Protein AF-X1F7R0-F1 (afdb_monomer)

Solvent-accessible surface area (backbone atoms only — not comparable to full-atom values): 3846 Å² total; per-residue (Å²): 112,72,69,58,58,48,46,71,52,50,52,58,54,51,29,54,52,48,16,53,50,48,39,49,50,56,51,51,49,29,68,71,63,80,44,84,83,67,56,70,69,59,44,54,48,49,23,48,51,54,28,52,53,49,50,52,52,51,51,53,48,58,51,55,60,57,76,76,113

Organism: NCBI:txid412755

Radius of gyration: 15.93 Å; Cα contacts (8 Å, |Δi|>4): 29; chains: 1; bounding box: 38×18×43 Å

Sequence (69 aa):
MKNRILFWIFAPLKNISLGVIIFLIFHAFEKTSNNQIIGLDTKILLSILFPLLTLIIEYIFFISTRSRE

Foldseek 3Di:
DVVVVVCVVCLVVVLLVQLVVQLVVQVVVCVVVVHNPDDPVVSNCCSNVVSVVVSVVVVVVVVVVVVVD

Secondary structure (DSSP, 8-state):
-HHHHHHHHHHHHHHHHHHHHHHHHHHHHHHHHTS--S-HHHHHHHHHHHHHHHHHHHHHHHHHHHTT-

Structure (mmCIF, N/CA/C/O backbone):
data_AF-X1F7R0-F1
#
_entry.id   AF-X1F7R0-F1
#
loop_
_atom_site.group_PDB
_atom_site.id
_atom_site.type_symbol
_atom_site.label_atom_id
_atom_site.label_alt_id
_atom_site.label_comp_id
_atom_site.label_asym_id
_atom_site.label_entity_id
_atom_site.label_seq_id
_atom_site.pdbx_PDB_ins_code
_atom_site.Cartn_x
_atom_site.Cartn_y
_atom_site.Cartn_z
_atom_site.occupancy
_atom_site.B_iso_or_equiv
_atom_site.auth_seq_id
_atom_site.auth_comp_id
_atom_site.auth_asym_id
_atom_site.auth_atom_id
_atom_site.pdbx_PDB_model_num
ATOM 1 N N . MET A 1 1 ? 12.735 -6.283 -20.855 1.00 57.53 1 MET A N 1
ATOM 2 C CA . MET A 1 1 ? 11.285 -6.004 -21.058 1.00 57.53 1 MET A CA 1
ATOM 3 C C . MET A 1 1 ? 10.375 -6.800 -20.116 1.00 57.53 1 MET A C 1
ATOM 5 O O . MET A 1 1 ? 9.530 -6.171 -19.492 1.00 57.53 1 MET A O 1
ATOM 9 N N . LYS A 1 2 ? 10.568 -8.121 -19.942 1.00 61.94 2 LYS A N 1
ATOM 10 C CA . LYS A 1 2 ? 9.786 -8.979 -19.016 1.00 61.94 2 LYS A CA 1
ATOM 11 C C . LYS A 1 2 ? 9.642 -8.419 -17.587 1.00 61.94 2 LYS A C 1
ATOM 13 O O . LYS A 1 2 ? 8.524 -8.306 -17.098 1.00 61.94 2 LYS A O 1
ATOM 18 N N . ASN A 1 3 ? 10.738 -7.965 -16.971 1.00 76.25 3 ASN A N 1
ATOM 19 C CA . ASN A 1 3 ? 10.720 -7.436 -15.595 1.00 76.25 3 ASN A CA 1
ATOM 20 C C . ASN A 1 3 ? 9.877 -6.159 -15.446 1.00 76.25 3 ASN A C 1
ATOM 22 O O . ASN A 1 3 ? 9.336 -5.897 -14.379 1.00 76.25 3 ASN A O 1
ATOM 26 N N . ARG A 1 4 ? 9.719 -5.382 -16.526 1.00 81.69 4 ARG A N 1
ATOM 27 C CA . ARG A 1 4 ? 8.925 -4.148 -16.510 1.00 81.69 4 ARG A CA 1
ATOM 28 C C . ARG A 1 4 ? 7.430 -4.455 -16.455 1.00 81.69 4 ARG A C 1
ATOM 30 O O . ARG A 1 4 ? 6.712 -3.829 -15.691 1.00 81.69 4 ARG A O 1
ATOM 37 N N . ILE A 1 5 ? 6.980 -5.430 -17.245 1.00 87.38 5 ILE A N 1
ATOM 38 C CA . ILE A 1 5 ? 5.575 -5.859 -17.267 1.00 87.38 5 ILE A CA 1
ATOM 39 C C . ILE A 1 5 ? 5.199 -6.474 -15.914 1.00 87.38 5 ILE A C 1
ATOM 41 O O . ILE A 1 5 ? 4.166 -6.128 -15.355 1.00 87.38 5 ILE A O 1
ATOM 45 N N . LEU A 1 6 ? 6.075 -7.316 -15.352 1.00 88.69 6 LEU A N 1
ATOM 46 C CA . LEU A 1 6 ? 5.874 -7.904 -14.025 1.00 88.69 6 LEU A CA 1
ATOM 47 C C . LEU A 1 6 ? 5.762 -6.828 -12.937 1.00 88.69 6 LEU A C 1
ATOM 49 O O . LEU A 1 6 ? 4.827 -6.875 -12.145 1.00 88.69 6 LEU A O 1
ATOM 53 N N . PHE A 1 7 ? 6.650 -5.827 -12.935 1.00 88.62 7 PHE A N 1
ATOM 54 C CA . PHE A 1 7 ? 6.574 -4.714 -11.986 1.00 88.62 7 PHE A CA 1
ATOM 55 C C . PHE A 1 7 ? 5.218 -3.997 -12.047 1.00 88.62 7 PHE A C 1
ATOM 57 O O . PHE A 1 7 ? 4.550 -3.858 -11.02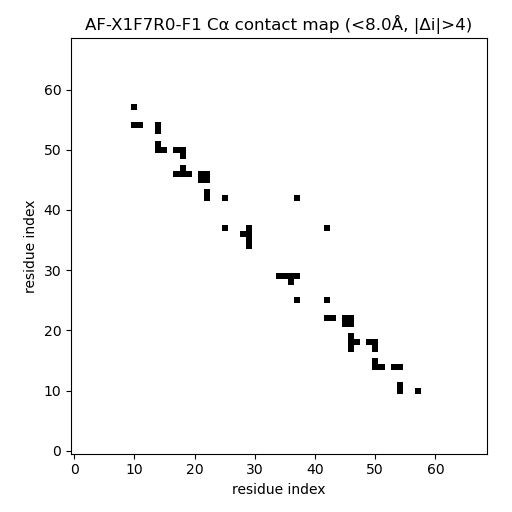7 1.00 88.62 7 PHE A O 1
ATOM 64 N N . TRP A 1 8 ? 4.768 -3.609 -13.243 1.00 88.44 8 TRP A N 1
ATOM 65 C CA . TRP A 1 8 ? 3.507 -2.879 -13.414 1.00 88.44 8 TRP A CA 1
ATOM 66 C C . TRP A 1 8 ? 2.254 -3.685 -13.058 1.00 88.44 8 TRP A C 1
ATOM 68 O O . TRP A 1 8 ? 1.214 -3.083 -12.822 1.00 88.44 8 TRP A O 1
ATOM 78 N N . ILE A 1 9 ? 2.333 -5.015 -12.997 1.00 91.69 9 ILE A N 1
ATOM 79 C CA . ILE A 1 9 ? 1.213 -5.873 -12.588 1.00 91.69 9 ILE A CA 1
ATOM 80 C C . ILE A 1 9 ? 1.262 -6.128 -11.078 1.00 91.69 9 ILE A C 1
ATOM 82 O O . ILE A 1 9 ? 0.281 -5.905 -10.371 1.00 91.69 9 ILE A O 1
ATOM 86 N N . PHE A 1 10 ? 2.411 -6.573 -10.564 1.00 93.31 10 PHE A N 1
ATOM 87 C CA . PHE A 1 10 ? 2.537 -6.998 -9.171 1.00 93.31 10 PHE A CA 1
ATOM 88 C C . PHE A 1 10 ? 2.632 -5.828 -8.189 1.00 93.31 10 PHE A C 1
ATOM 90 O O . PHE A 1 10 ? 2.097 -5.935 -7.088 1.00 93.31 10 PHE A O 1
ATOM 97 N N . ALA A 1 11 ? 3.255 -4.706 -8.563 1.00 90.62 11 ALA A N 1
ATOM 98 C CA . ALA A 1 11 ? 3.391 -3.554 -7.674 1.00 90.62 11 ALA A CA 1
ATOM 99 C C . ALA A 1 11 ? 2.032 -2.935 -7.279 1.00 90.62 11 ALA A C 1
ATOM 101 O O . ALA A 1 11 ? 1.779 -2.807 -6.077 1.00 90.62 11 ALA A O 1
ATOM 102 N N . PRO A 1 12 ? 1.113 -2.598 -8.208 1.00 91.94 12 PRO A N 1
ATOM 103 C CA . PRO A 1 12 ? -0.201 -2.088 -7.822 1.00 91.94 12 PRO A CA 1
ATOM 104 C C . PRO A 1 12 ? -1.060 -3.153 -7.134 1.00 91.94 12 PRO A C 1
ATOM 10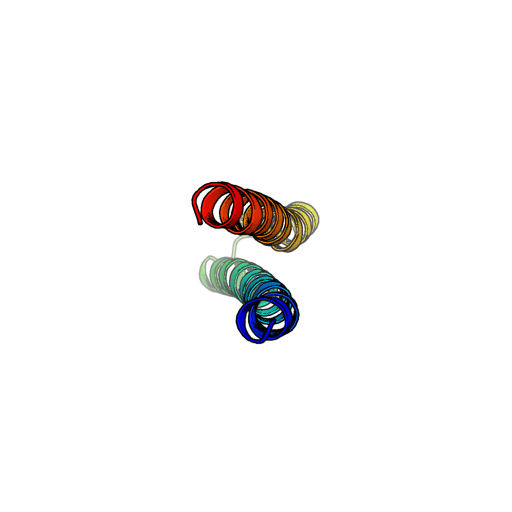6 O O . PRO A 1 12 ? -1.705 -2.839 -6.138 1.00 91.94 12 PRO A O 1
ATOM 109 N N . LEU A 1 13 ? -1.025 -4.414 -7.584 1.00 94.69 13 LEU A N 1
ATOM 110 C CA . LEU A 1 13 ? -1.794 -5.496 -6.957 1.00 94.69 13 LEU A CA 1
ATOM 111 C C . LEU A 1 13 ? -1.392 -5.707 -5.489 1.00 94.69 13 LEU A C 1
ATOM 113 O O . LEU A 1 13 ? -2.250 -5.802 -4.608 1.00 94.69 13 LEU A O 1
ATOM 117 N N . LYS A 1 14 ? -0.082 -5.719 -5.217 1.00 94.25 14 LYS A N 1
ATOM 118 C CA . LYS A 1 14 ? 0.471 -5.776 -3.862 1.00 94.25 14 LYS A CA 1
ATOM 119 C C . LYS A 1 14 ? 0.024 -4.572 -3.039 1.00 94.25 14 LYS A C 1
ATOM 121 O O . LYS A 1 14 ? 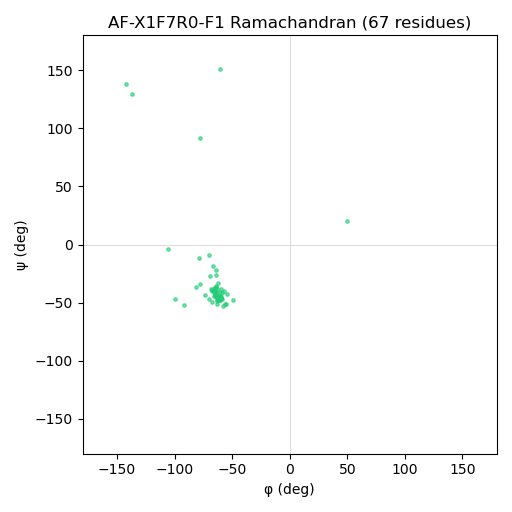-0.438 -4.760 -1.922 1.00 94.25 14 LYS A O 1
ATOM 126 N N . ASN A 1 15 ? 0.128 -3.354 -3.572 1.00 94.25 15 ASN A N 1
ATOM 127 C CA . ASN A 1 15 ? -0.214 -2.140 -2.824 1.00 94.25 15 ASN A CA 1
ATOM 128 C C . ASN A 1 15 ? -1.715 -2.028 -2.517 1.00 94.25 15 ASN A C 1
ATOM 130 O O . ASN A 1 15 ? -2.076 -1.690 -1.393 1.00 94.25 15 ASN A O 1
ATOM 134 N N . ILE A 1 16 ? -2.593 -2.397 -3.453 1.00 94.06 16 ILE A N 1
ATOM 135 C CA . ILE A 1 16 ? -4.040 -2.476 -3.196 1.00 94.06 16 ILE A CA 1
ATOM 136 C C . ILE A 1 16 ? -4.321 -3.490 -2.083 1.00 94.06 16 ILE A C 1
ATOM 138 O O . ILE A 1 16 ? -5.027 -3.177 -1.125 1.00 94.06 16 ILE A O 1
ATOM 142 N N . SER A 1 17 ? -3.717 -4.679 -2.170 1.00 96.00 17 SER A N 1
ATOM 143 C CA . SER A 1 17 ? -3.861 -5.715 -1.138 1.00 96.00 17 SER A CA 1
ATOM 144 C C . SER A 1 17 ? -3.390 -5.212 0.229 1.00 96.00 17 SER A C 1
ATOM 146 O O . SER A 1 17 ? -4.052 -5.434 1.239 1.00 96.00 17 SER A O 1
ATOM 148 N N . LEU A 1 18 ? -2.277 -4.479 0.259 1.00 95.12 18 LEU A N 1
ATOM 149 C CA . LEU A 1 18 ? -1.704 -3.904 1.472 1.00 95.12 18 LEU A CA 1
ATOM 150 C C . LEU A 1 18 ? -2.647 -2.861 2.095 1.00 95.12 18 LEU A C 1
ATOM 152 O O . LEU A 1 18 ? -2.880 -2.897 3.301 1.00 95.12 18 LEU A O 1
ATOM 156 N N . GLY A 1 19 ? -3.264 -1.998 1.284 1.00 94.69 19 GLY A N 1
ATOM 157 C CA . GLY A 1 19 ? -4.269 -1.043 1.760 1.00 94.69 19 GLY A CA 1
ATOM 158 C C . GLY A 1 19 ? -5.480 -1.723 2.397 1.00 94.69 19 GLY A C 1
ATOM 159 O O . GLY A 1 19 ? -5.888 -1.357 3.500 1.00 94.69 19 GLY A O 1
ATOM 160 N N . VAL A 1 20 ? -5.999 -2.777 1.757 1.00 95.38 20 VAL A N 1
ATOM 161 C CA . VAL A 1 20 ? -7.101 -3.587 2.304 1.00 95.38 20 VAL A CA 1
ATOM 162 C C . VAL A 1 20 ? -6.704 -4.231 3.634 1.00 95.38 20 VAL A C 1
ATOM 164 O O . VAL A 1 20 ? -7.465 -4.162 4.597 1.00 95.38 20 VAL A O 1
ATOM 167 N N . ILE A 1 21 ? -5.503 -4.811 3.723 1.00 95.62 21 ILE A N 1
ATOM 168 C CA . ILE A 1 21 ? -4.996 -5.426 4.958 1.00 95.62 21 ILE A CA 1
ATOM 169 C C . ILE A 1 21 ? -4.910 -4.393 6.086 1.00 95.62 21 ILE A C 1
ATOM 171 O O . ILE A 1 21 ? -5.389 -4.657 7.186 1.00 95.62 21 ILE A O 1
ATOM 175 N N . ILE A 1 22 ? -4.357 -3.206 5.821 1.00 93.12 22 ILE A N 1
ATOM 176 C CA . ILE A 1 22 ? -4.258 -2.128 6.815 1.00 93.12 22 ILE A CA 1
ATOM 177 C C . ILE A 1 22 ? -5.646 -1.727 7.322 1.00 93.12 22 ILE A C 1
ATOM 179 O O . ILE A 1 22 ? -5.861 -1.626 8.531 1.00 93.12 22 ILE A O 1
ATOM 183 N N . PHE A 1 23 ? -6.602 -1.538 6.411 1.00 93.25 23 PHE A N 1
ATOM 184 C CA . PHE A 1 23 ? -7.973 -1.203 6.782 1.00 93.25 23 PHE A CA 1
ATOM 185 C C . PHE A 1 23 ? -8.600 -2.284 7.676 1.00 93.25 23 PHE A C 1
ATOM 187 O O . PHE A 1 23 ? -9.188 -1.968 8.715 1.00 93.25 23 PHE A O 1
ATOM 194 N N . LEU A 1 24 ? -8.436 -3.558 7.306 1.00 93.38 24 LEU A N 1
ATOM 195 C CA . LEU A 1 24 ? -8.953 -4.697 8.064 1.00 93.38 24 LEU A CA 1
ATOM 196 C C . LEU A 1 24 ? -8.320 -4.810 9.451 1.00 93.38 24 LEU A C 1
ATOM 198 O O . LEU A 1 24 ? -9.042 -5.067 10.410 1.00 93.38 24 LEU A O 1
ATOM 202 N N . ILE A 1 25 ? -7.011 -4.576 9.579 1.00 92.56 25 ILE A N 1
ATOM 203 C CA . ILE A 1 25 ? -6.316 -4.577 10.873 1.00 92.56 25 ILE A CA 1
ATOM 204 C C . ILE A 1 25 ? -6.953 -3.543 11.797 1.00 92.56 25 ILE A C 1
ATOM 206 O O . ILE A 1 25 ? -7.391 -3.884 12.894 1.00 92.56 25 ILE A O 1
ATOM 210 N N . PHE A 1 26 ? -7.078 -2.294 11.349 1.00 90.56 26 PHE A N 1
ATOM 211 C CA . PHE A 1 26 ? -7.671 -1.248 12.179 1.00 90.56 26 PHE A CA 1
ATOM 212 C C . PHE A 1 26 ? -9.142 -1.513 12.506 1.00 90.56 26 PHE A C 1
ATOM 214 O O . PHE A 1 26 ? -9.594 -1.220 13.610 1.00 90.56 26 PHE A O 1
ATOM 221 N N . HIS A 1 27 ? -9.903 -2.073 11.566 1.00 89.69 27 HIS A N 1
ATOM 222 C CA . HIS A 1 27 ? -11.283 -2.482 11.814 1.00 89.69 27 HIS A CA 1
ATOM 223 C C . HIS A 1 27 ? -11.389 -3.615 12.847 1.00 89.69 27 HIS A C 1
ATOM 225 O O . HIS A 1 27 ? -12.224 -3.548 13.748 1.00 89.69 27 HIS A O 1
ATOM 231 N N . ALA A 1 28 ? -10.519 -4.622 12.774 1.00 90.69 28 ALA A N 1
ATOM 232 C CA . ALA A 1 28 ? -10.483 -5.718 13.737 1.00 90.69 28 ALA A CA 1
ATOM 233 C C . ALA A 1 28 ? -10.067 -5.244 15.142 1.00 90.69 28 ALA A C 1
ATOM 235 O O . ALA A 1 28 ? -10.655 -5.673 16.138 1.00 90.69 28 ALA A O 1
ATOM 236 N N . PHE A 1 29 ? -9.099 -4.327 15.228 1.00 88.06 29 PHE A N 1
ATOM 237 C CA . PHE A 1 29 ? -8.666 -3.719 16.489 1.00 88.06 29 PHE A CA 1
ATOM 238 C C . PHE A 1 29 ? -9.790 -2.946 17.182 1.00 88.06 29 PHE A C 1
ATOM 240 O O . PHE A 1 29 ? -10.017 -3.132 18.375 1.00 88.06 29 PHE A O 1
ATOM 247 N N . GLU A 1 30 ? -10.532 -2.129 16.433 1.00 88.06 30 GLU A N 1
ATOM 248 C CA . GLU A 1 30 ? -11.685 -1.384 16.951 1.00 88.06 30 GLU A CA 1
ATOM 249 C C . GLU A 1 30 ? -12.760 -2.325 17.511 1.00 88.06 30 GLU A C 1
ATOM 251 O O . GLU A 1 30 ? -13.229 -2.142 18.635 1.00 88.06 30 GLU A O 1
ATOM 256 N N . LYS A 1 31 ? -13.083 -3.395 16.772 1.00 85.50 31 LYS A N 1
ATOM 257 C CA . LYS A 1 31 ? -14.057 -4.403 17.209 1.00 85.50 31 LYS A CA 1
ATOM 258 C C . LYS A 1 31 ? -13.625 -5.131 18.487 1.00 85.50 31 LYS A C 1
ATOM 260 O O . LYS A 1 31 ? -14.472 -5.514 19.286 1.00 85.50 31 LYS A O 1
ATOM 265 N N . THR A 1 32 ? -12.321 -5.324 18.677 1.00 86.50 32 THR A N 1
ATOM 266 C CA . THR A 1 32 ? -11.767 -6.036 19.840 1.00 86.50 32 THR A CA 1
ATOM 267 C C . THR A 1 32 ? -11.673 -5.133 21.069 1.00 86.50 32 THR A C 1
ATOM 269 O O . THR A 1 32 ? -11.917 -5.583 22.183 1.00 86.50 32 THR A O 1
ATOM 272 N N . SER A 1 33 ? -11.350 -3.851 20.883 1.00 81.25 33 SER A N 1
ATOM 273 C CA . SER A 1 33 ? -11.176 -2.898 21.984 1.00 81.25 33 SER A CA 1
ATOM 274 C C . SER A 1 33 ? -12.495 -2.366 22.554 1.00 81.25 33 SER A C 1
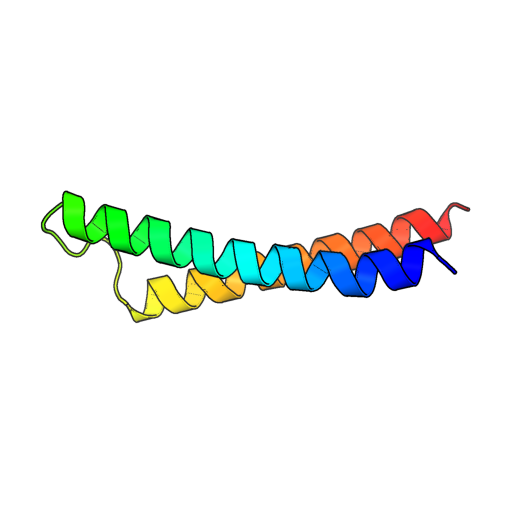ATOM 276 O O . SER A 1 33 ? -12.459 -1.682 23.576 1.00 81.25 33 SER A O 1
ATOM 278 N N . ASN A 1 34 ? -13.628 -2.613 21.881 1.00 76.62 34 ASN A N 1
ATOM 279 C CA . ASN A 1 34 ? -14.947 -2.031 22.175 1.00 76.62 34 ASN A CA 1
ATOM 280 C C . ASN A 1 34 ? -14.922 -0.494 22.335 1.00 76.62 34 ASN A C 1
ATOM 282 O O . ASN A 1 34 ? -15.800 0.099 22.954 1.00 76.62 34 ASN A O 1
ATOM 286 N N . ASN A 1 35 ? -13.879 0.132 21.786 1.00 77.62 35 ASN A N 1
ATOM 287 C CA . ASN A 1 35 ? -13.567 1.546 21.853 1.00 77.62 35 ASN A CA 1
ATOM 288 C C . ASN A 1 35 ? -12.998 1.953 20.497 1.00 77.62 35 ASN A C 1
ATOM 290 O O . ASN A 1 35 ? -12.186 1.241 19.898 1.00 77.62 35 ASN A O 1
ATOM 294 N N . GLN A 1 36 ? -13.414 3.119 20.022 1.00 75.50 36 GLN A N 1
ATOM 295 C CA . GLN A 1 36 ? -12.965 3.653 18.748 1.00 75.50 36 GLN A CA 1
ATOM 296 C C . GLN A 1 36 ? -11.561 4.254 18.907 1.00 75.50 36 GLN A C 1
ATOM 298 O O . GLN A 1 36 ? -11.408 5.408 19.290 1.00 75.50 36 GLN A O 1
ATOM 303 N N . ILE A 1 37 ? -10.525 3.441 18.662 1.00 75.12 37 ILE A N 1
ATOM 304 C CA . ILE A 1 37 ? -9.114 3.849 18.820 1.00 75.12 37 ILE A CA 1
ATOM 305 C C . ILE A 1 37 ? -8.721 4.894 17.761 1.00 75.12 37 ILE A C 1
ATOM 307 O O . ILE A 1 37 ? -7.963 5.818 18.040 1.00 75.12 37 ILE A O 1
ATOM 311 N N . ILE A 1 38 ? -9.216 4.735 16.529 1.00 85.00 38 ILE A N 1
ATOM 312 C CA . ILE A 1 38 ? -8.863 5.564 15.370 1.00 85.00 38 ILE A CA 1
ATOM 313 C C . ILE A 1 38 ? -10.145 5.886 14.598 1.00 85.00 38 ILE A C 1
ATOM 315 O O . ILE A 1 38 ? -10.904 4.977 14.258 1.00 85.00 38 ILE A O 1
ATOM 319 N N . GLY A 1 39 ? -10.369 7.170 14.301 1.00 87.88 39 GLY A N 1
ATOM 320 C CA . GLY A 1 39 ? -11.507 7.621 13.497 1.00 87.88 39 GLY A CA 1
ATOM 321 C C . GLY A 1 39 ? -11.503 7.030 12.082 1.00 87.88 39 GLY A C 1
ATOM 322 O O . GLY A 1 39 ? -10.444 6.731 11.520 1.00 87.88 39 GLY A O 1
ATOM 323 N N . LEU A 1 40 ? -12.692 6.870 11.494 1.00 87.62 40 LEU A N 1
ATOM 324 C CA . LEU A 1 40 ? -12.862 6.293 10.155 1.00 87.62 40 LEU A CA 1
ATOM 325 C C . LEU A 1 40 ? -12.027 7.035 9.098 1.00 87.62 40 LEU A C 1
ATOM 327 O O . LEU A 1 40 ? -11.355 6.392 8.294 1.00 87.62 40 LEU A O 1
ATOM 331 N N . ASP A 1 41 ? -12.008 8.366 9.156 1.00 90.69 41 ASP A N 1
ATOM 332 C CA . ASP A 1 41 ? -11.261 9.212 8.220 1.00 90.69 41 ASP A CA 1
ATOM 333 C C . ASP A 1 41 ? -9.761 8.909 8.267 1.00 90.69 41 ASP A C 1
ATOM 335 O O . ASP A 1 41 ? -9.128 8.688 7.235 1.00 90.69 41 ASP A O 1
ATOM 339 N N . THR A 1 42 ? -9.197 8.797 9.473 1.00 91.81 42 THR A N 1
ATOM 340 C CA . THR A 1 42 ? -7.784 8.453 9.681 1.00 91.81 42 THR A CA 1
ATOM 341 C C . THR A 1 42 ? -7.476 7.036 9.207 1.00 91.81 42 THR A C 1
ATOM 343 O O . THR A 1 42 ? -6.416 6.797 8.631 1.00 91.81 42 THR A O 1
ATOM 346 N N . LYS A 1 43 ? -8.403 6.089 9.399 1.00 92.31 43 LYS A N 1
ATOM 347 C CA . LYS A 1 43 ? -8.264 4.707 8.921 1.00 92.31 43 LYS A CA 1
ATOM 348 C C . LYS A 1 43 ? -8.194 4.649 7.396 1.00 92.31 43 LYS A C 1
ATOM 350 O O . LYS A 1 43 ? -7.306 3.997 6.849 1.00 92.31 43 LYS A O 1
ATOM 355 N N . ILE A 1 44 ? -9.099 5.360 6.723 1.00 92.38 44 ILE A N 1
ATOM 356 C CA . ILE A 1 44 ? -9.125 5.466 5.262 1.00 92.38 44 ILE A CA 1
ATOM 357 C C . ILE A 1 44 ? -7.843 6.148 4.778 1.00 92.38 44 ILE A C 1
ATOM 359 O O . ILE A 1 44 ? -7.156 5.602 3.913 1.00 92.38 44 ILE A O 1
ATOM 363 N N . LEU A 1 45 ? -7.469 7.275 5.393 1.00 94.62 45 LEU A N 1
ATOM 364 C CA . LEU A 1 45 ? -6.257 8.014 5.052 1.00 94.62 45 LEU A CA 1
ATOM 365 C C . LEU A 1 45 ? -5.017 7.123 5.144 1.00 94.62 45 LEU A C 1
ATOM 367 O O . LEU A 1 45 ? -4.268 7.040 4.176 1.00 94.62 45 LEU A O 1
ATOM 371 N N . LEU A 1 46 ? -4.816 6.408 6.257 1.00 92.62 46 LEU A N 1
ATOM 372 C CA . LEU A 1 46 ? -3.673 5.503 6.416 1.00 92.62 46 LEU A CA 1
ATOM 373 C C . LEU A 1 46 ? -3.704 4.344 5.417 1.00 92.62 46 LEU A C 1
ATOM 375 O O . LEU A 1 46 ? -2.664 4.004 4.854 1.00 92.62 46 LEU A O 1
ATOM 379 N N . SER A 1 47 ? -4.880 3.756 5.177 1.00 93.56 47 SER A N 1
ATOM 380 C CA . SER A 1 47 ? -5.031 2.629 4.250 1.00 93.56 47 SER A CA 1
ATOM 381 C C . SER A 1 47 ? -4.7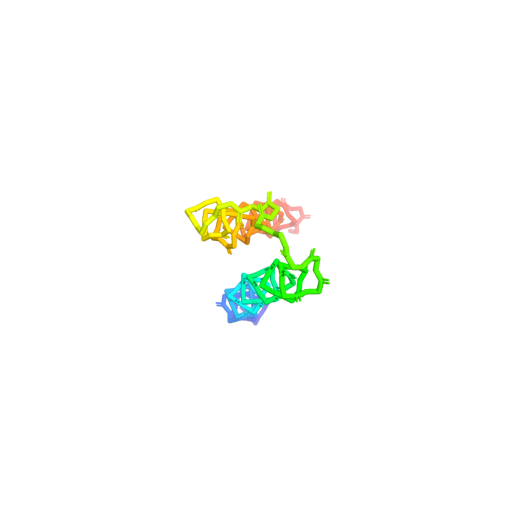03 2.988 2.799 1.00 93.56 47 SER A C 1
ATOM 383 O O . SER A 1 47 ? -4.360 2.103 2.023 1.00 93.56 47 SER A O 1
ATOM 385 N N . ILE A 1 48 ? -4.762 4.273 2.436 1.00 93.44 48 ILE A N 1
ATOM 386 C CA . ILE A 1 48 ? -4.431 4.769 1.094 1.00 93.44 48 ILE A CA 1
ATOM 387 C C . ILE A 1 48 ? -3.014 5.349 1.061 1.00 93.44 48 ILE A C 1
ATOM 389 O O . ILE A 1 48 ? -2.231 5.026 0.168 1.00 93.44 48 ILE A O 1
ATOM 393 N N . LEU A 1 49 ? -2.666 6.191 2.037 1.00 95.50 49 LEU A N 1
ATOM 394 C CA . LEU A 1 49 ? -1.405 6.929 2.062 1.00 95.50 49 LEU A CA 1
ATOM 395 C C . LEU A 1 49 ? -0.204 5.990 2.201 1.00 95.50 49 LEU A C 1
ATOM 397 O O . LEU A 1 49 ? 0.806 6.184 1.526 1.00 95.50 49 LEU A O 1
ATOM 401 N N . PHE A 1 50 ? -0.317 4.956 3.038 1.00 9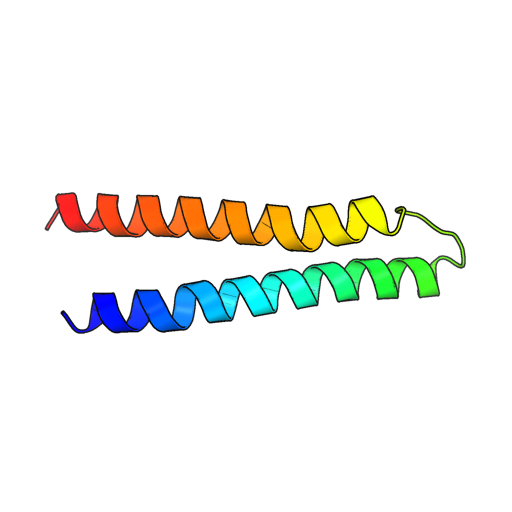3.00 50 PHE A N 1
ATOM 402 C CA . PHE A 1 50 ? 0.790 4.037 3.286 1.00 93.00 50 PHE A CA 1
ATOM 403 C C . PHE A 1 50 ? 1.144 3.180 2.054 1.00 93.00 50 PHE A C 1
ATOM 405 O O . PHE A 1 50 ? 2.317 3.172 1.658 1.00 93.00 50 PHE A O 1
ATOM 412 N N . PRO A 1 51 ? 0.188 2.514 1.373 1.00 94.19 51 PRO A N 1
ATOM 413 C CA . PRO A 1 51 ? 0.497 1.822 0.123 1.00 94.19 51 PRO A CA 1
ATOM 414 C C . PRO A 1 51 ? 0.943 2.767 -0.992 1.00 94.19 51 PRO A C 1
ATOM 416 O O . PRO A 1 51 ? 1.827 2.429 -1.771 1.00 94.19 51 PRO A O 1
ATOM 419 N N . LEU A 1 52 ? 0.386 3.976 -1.072 1.00 94.38 52 LEU A N 1
ATOM 420 C CA . LEU A 1 52 ? 0.779 4.925 -2.112 1.00 94.38 52 LEU A CA 1
ATOM 421 C C . LEU A 1 52 ? 2.241 5.368 -1.951 1.00 94.38 52 LEU A C 1
ATOM 423 O O . LEU A 1 52 ? 2.999 5.360 -2.920 1.00 94.38 52 LEU A O 1
ATOM 427 N N . LEU A 1 53 ? 2.667 5.672 -0.723 1.00 95.38 53 LEU A N 1
ATOM 428 C CA . LEU A 1 53 ? 4.058 6.015 -0.426 1.00 95.38 53 LEU A CA 1
ATOM 429 C C . LEU A 1 53 ? 5.001 4.827 -0.681 1.00 95.38 53 LEU A C 1
ATOM 431 O O . LEU A 1 53 ? 6.0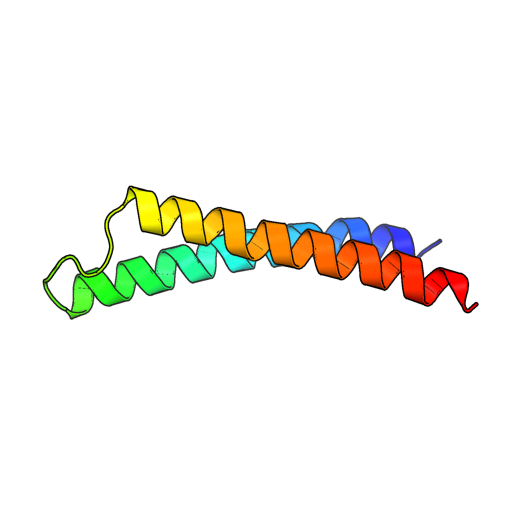80 5.001 -1.248 1.00 95.38 53 LEU A O 1
ATOM 435 N N . THR A 1 54 ? 4.559 3.612 -0.353 1.00 93.81 54 THR A N 1
ATOM 436 C CA . THR A 1 54 ? 5.293 2.373 -0.650 1.00 93.81 54 THR A CA 1
ATOM 437 C C . THR A 1 54 ? 5.484 2.178 -2.156 1.00 93.81 54 THR A C 1
ATOM 439 O O . THR A 1 54 ? 6.597 1.902 -2.600 1.00 93.81 54 THR A O 1
ATOM 442 N N . LEU A 1 55 ? 4.432 2.378 -2.955 1.00 93.69 55 LEU A N 1
ATOM 443 C CA . LEU A 1 55 ? 4.482 2.279 -4.414 1.00 93.69 55 LEU A CA 1
ATOM 444 C C . LEU A 1 55 ? 5.463 3.293 -5.024 1.00 93.69 55 LEU A C 1
ATOM 446 O O . LEU A 1 55 ? 6.217 2.944 -5.933 1.00 93.69 55 LEU A O 1
ATOM 450 N N . ILE A 1 56 ? 5.488 4.528 -4.511 1.00 94.12 56 ILE A N 1
ATOM 451 C CA . ILE A 1 56 ? 6.421 5.572 -4.963 1.00 94.12 56 ILE A CA 1
ATOM 452 C C . ILE A 1 56 ? 7.871 5.156 -4.693 1.00 94.12 56 ILE A C 1
ATOM 454 O O . ILE A 1 56 ? 8.706 5.233 -5.594 1.00 94.12 56 ILE A O 1
ATOM 458 N N . ILE A 1 57 ? 8.175 4.684 -3.480 1.00 94.12 57 ILE A N 1
ATOM 459 C CA . ILE A 1 57 ? 9.528 4.227 -3.126 1.00 94.12 57 ILE A CA 1
ATOM 460 C C . ILE A 1 57 ? 9.946 3.050 -4.011 1.00 94.12 57 ILE A C 1
ATOM 462 O O . ILE A 1 57 ? 11.061 3.029 -4.531 1.00 94.12 57 ILE A O 1
ATOM 466 N N . GLU A 1 58 ? 9.047 2.091 -4.224 1.00 91.56 58 GLU A N 1
ATOM 467 C CA . GLU A 1 58 ? 9.308 0.919 -5.057 1.00 91.56 58 GLU A CA 1
ATOM 468 C C . GLU A 1 58 ? 9.581 1.304 -6.517 1.00 91.56 58 GLU A C 1
ATOM 470 O O . GLU A 1 58 ? 10.474 0.747 -7.153 1.00 91.56 58 GLU A O 1
ATOM 475 N N . TYR A 1 59 ? 8.865 2.305 -7.032 1.00 91.62 59 TYR A N 1
ATOM 476 C CA . TYR A 1 59 ? 9.091 2.861 -8.362 1.00 91.62 59 TYR A CA 1
ATOM 477 C C . TYR A 1 59 ? 10.447 3.568 -8.481 1.00 91.62 59 TYR A C 1
ATOM 479 O O . TYR A 1 59 ? 11.177 3.341 -9.448 1.00 91.62 59 TYR A O 1
ATOM 487 N N . ILE A 1 60 ? 10.820 4.380 -7.486 1.00 93.12 60 ILE A N 1
ATOM 488 C CA . ILE A 1 60 ? 12.135 5.037 -7.439 1.00 93.12 60 ILE A CA 1
ATOM 489 C C . ILE A 1 60 ? 13.248 3.986 -7.411 1.00 93.12 60 ILE A C 1
ATOM 491 O O . ILE A 1 60 ? 14.221 4.101 -8.157 1.00 93.12 60 ILE A O 1
ATOM 495 N N . PHE A 1 61 ? 13.095 2.939 -6.598 1.00 89.88 61 PHE A N 1
ATOM 496 C CA . PHE A 1 61 ? 14.060 1.847 -6.525 1.00 89.88 61 PHE A CA 1
ATOM 497 C C . PHE A 1 61 ? 14.160 1.098 -7.858 1.00 89.88 61 PHE A C 1
ATOM 499 O O . PHE A 1 61 ? 15.259 0.904 -8.369 1.00 89.88 61 PHE A O 1
ATOM 506 N N . PHE A 1 62 ? 13.023 0.767 -8.474 1.00 88.50 62 PHE A N 1
ATOM 507 C CA . PHE A 1 62 ? 12.973 0.113 -9.781 1.00 88.50 62 PHE A CA 1
ATOM 508 C C . PHE A 1 62 ? 13.707 0.913 -10.870 1.00 88.50 62 PHE A C 1
ATOM 510 O O . PHE A 1 62 ? 14.421 0.335 -11.691 1.00 88.50 62 PHE A O 1
ATOM 517 N N . ILE A 1 63 ? 13.577 2.244 -10.867 1.00 89.50 63 ILE A N 1
ATOM 518 C CA . ILE A 1 63 ? 14.328 3.121 -11.777 1.00 89.50 63 ILE A CA 1
ATOM 519 C C . ILE A 1 63 ? 15.817 3.156 -11.420 1.00 89.50 63 ILE A C 1
ATOM 521 O O . ILE A 1 63 ? 16.658 3.031 -12.308 1.00 89.50 63 ILE A O 1
ATOM 525 N N . SER A 1 64 ? 16.147 3.326 -10.140 1.00 87.94 64 SER A N 1
ATOM 526 C CA . SER A 1 64 ? 17.526 3.464 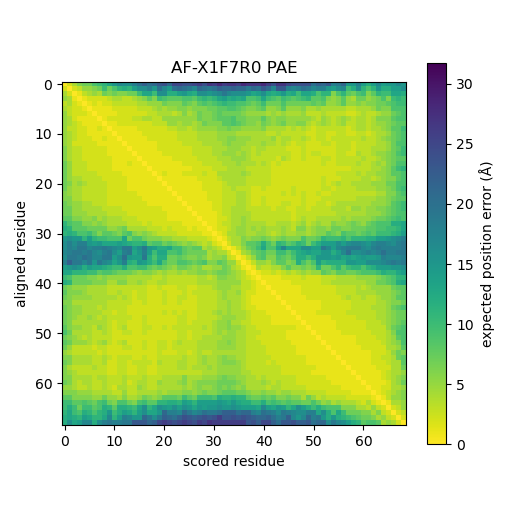-9.659 1.00 87.94 64 SER A CA 1
ATOM 527 C C . SER A 1 64 ? 18.365 2.216 -9.941 1.00 87.94 64 SER A C 1
ATOM 529 O O . SER A 1 64 ? 19.470 2.320 -10.473 1.00 87.94 64 SER A O 1
ATOM 531 N N . THR A 1 65 ? 17.821 1.024 -9.679 1.00 81.81 65 THR A N 1
ATOM 532 C CA . THR A 1 65 ? 18.473 -0.258 -9.987 1.00 81.81 65 THR A CA 1
ATOM 533 C C . THR A 1 65 ? 18.753 -0.401 -11.477 1.00 81.81 65 THR A C 1
ATOM 535 O O . THR A 1 65 ? 19.820 -0.869 -11.857 1.00 81.81 65 THR A O 1
ATOM 538 N N . ARG A 1 66 ? 17.840 0.072 -12.329 1.00 70.75 66 ARG A N 1
ATOM 539 C CA . ARG A 1 66 ? 18.025 0.034 -13.780 1.00 70.75 66 ARG A CA 1
ATOM 540 C C . ARG A 1 66 ? 19.115 0.983 -14.278 1.00 70.75 66 ARG A C 1
ATOM 542 O O . ARG A 1 66 ? 19.699 0.718 -15.314 1.00 70.75 66 ARG A O 1
ATOM 549 N N . SER A 1 67 ? 19.392 2.080 -13.575 1.00 71.00 67 SER A N 1
ATOM 550 C CA . SER A 1 67 ? 20.467 3.009 -13.954 1.00 71.00 67 SER A CA 1
ATOM 551 C C . SER A 1 67 ? 21.874 2.430 -13.746 1.00 71.00 67 SER A C 1
ATOM 553 O O . SER A 1 67 ? 22.844 3.080 -14.132 1.00 71.00 67 SER A O 1
ATOM 555 N N . ARG A 1 68 ? 22.001 1.268 -13.089 1.00 61.19 68 ARG A N 1
ATOM 556 C CA . ARG A 1 68 ? 23.280 0.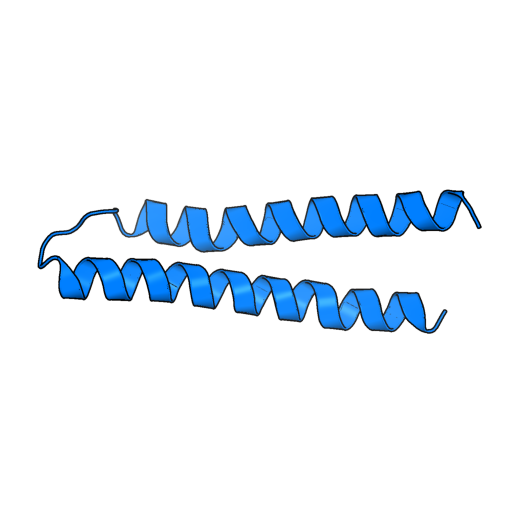603 -12.797 1.00 61.19 68 ARG A CA 1
ATOM 557 C C . ARG A 1 68 ? 23.554 -0.627 -13.674 1.00 61.19 68 ARG A C 1
ATOM 559 O O . ARG A 1 68 ? 24.623 -1.210 -13.526 1.00 61.19 68 ARG A O 1
ATOM 566 N N . GLU A 1 69 ? 22.611 -1.008 -14.537 1.00 54.94 69 GLU A N 1
ATOM 567 C CA . GLU A 1 69 ? 22.768 -2.038 -15.582 1.00 54.94 69 GLU A CA 1
ATOM 568 C C . GLU A 1 69 ? 23.016 -1.382 -16.944 1.00 54.94 69 GLU A C 1
ATOM 570 O O . GLU A 1 69 ? 23.858 -1.913 -17.699 1.00 54.94 69 GLU A O 1
#

pLDDT: mean 87.7, std 9.37, range [54.94, 96.0]

Mean predicted aligned error: 5.58 Å